Protein AF-A0A949LAB9-F1 (afdb_monomer_lite)

Structure (mmCIF, N/CA/C/O backbone):
data_AF-A0A949LAB9-F1
#
_entry.id   AF-A0A949LAB9-F1
#
loop_
_atom_site.group_PDB
_atom_site.id
_atom_site.type_symbol
_atom_site.label_atom_id
_atom_site.label_alt_id
_atom_site.label_comp_id
_atom_site.label_asym_id
_atom_site.label_entity_id
_atom_site.label_seq_id
_atom_site.pdbx_PDB_ins_code
_atom_site.Cartn_x
_atom_site.Cartn_y
_atom_site.Cartn_z
_atom_site.occupancy
_atom_site.B_iso_or_equiv
_atom_site.auth_seq_id
_atom_site.auth_comp_id
_atom_site.auth_asym_id
_atom_site.auth_atom_id
_atom_site.pdbx_PDB_model_num
ATOM 1 N N . MET A 1 1 ? 22.167 15.195 25.513 1.00 50.00 1 MET A N 1
ATOM 2 C CA . MET A 1 1 ? 22.835 15.302 24.199 1.00 50.00 1 MET A CA 1
ATOM 3 C C . MET A 1 1 ? 22.913 13.904 23.592 1.00 50.00 1 MET A C 1
ATOM 5 O O . MET A 1 1 ? 23.906 13.226 23.797 1.00 50.00 1 MET A O 1
ATOM 9 N N . GLY A 1 2 ? 21.832 13.421 22.972 1.00 53.44 2 GLY A N 1
ATOM 10 C CA . GLY A 1 2 ? 21.745 12.026 22.502 1.00 53.44 2 GLY A CA 1
ATOM 11 C C . GLY A 1 2 ? 21.005 11.831 21.176 1.00 53.44 2 GLY A C 1
ATOM 12 O O . GLY A 1 2 ? 20.898 10.701 20.728 1.00 53.44 2 GLY A O 1
ATOM 13 N N . MET A 1 3 ? 20.524 12.905 20.537 1.00 45.31 3 MET A N 1
ATOM 14 C CA . MET A 1 3 ? 19.771 12.803 19.278 1.00 45.31 3 MET A CA 1
ATOM 15 C C . MET A 1 3 ? 20.657 12.723 18.022 1.00 45.31 3 MET A C 1
ATOM 17 O O . MET A 1 3 ? 20.182 12.320 16.967 1.00 45.31 3 MET A O 1
ATOM 21 N N . ASP A 1 4 ? 21.952 13.042 18.120 1.00 53.00 4 ASP A N 1
ATOM 22 C CA . ASP A 1 4 ? 22.827 13.103 16.938 1.00 53.00 4 ASP A CA 1
ATOM 23 C C . ASP A 1 4 ? 23.339 11.727 16.475 1.00 53.00 4 ASP A C 1
ATOM 25 O O . ASP A 1 4 ? 23.768 11.577 15.333 1.00 53.00 4 ASP A O 1
ATOM 29 N N . GLN A 1 5 ? 23.290 10.699 17.332 1.00 49.22 5 GLN A N 1
ATOM 30 C CA . GLN A 1 5 ? 23.794 9.363 16.983 1.00 49.22 5 GLN A CA 1
ATOM 31 C C . GLN A 1 5 ? 22.762 8.506 16.235 1.00 49.22 5 GLN A C 1
ATOM 33 O O . GLN A 1 5 ? 23.147 7.777 15.321 1.00 49.22 5 GLN A O 1
ATOM 38 N N . GLU A 1 6 ? 21.467 8.632 16.543 1.00 49.59 6 GLU A N 1
ATOM 39 C CA . GLU A 1 6 ? 20.403 7.939 15.797 1.00 49.59 6 GLU A CA 1
ATOM 40 C C . GLU A 1 6 ? 20.209 8.543 14.400 1.00 49.59 6 GLU A C 1
ATOM 42 O O . GLU A 1 6 ? 20.136 7.807 13.415 1.00 49.59 6 GLU A O 1
ATOM 47 N N . ALA A 1 7 ? 20.252 9.876 14.285 1.00 49.34 7 ALA A N 1
ATOM 48 C CA . ALA A 1 7 ? 20.190 10.562 12.995 1.00 49.34 7 ALA A CA 1
ATOM 49 C C . ALA A 1 7 ? 21.390 10.209 12.095 1.00 49.34 7 ALA A C 1
ATOM 51 O O . ALA A 1 7 ? 21.218 9.960 10.902 1.00 49.34 7 ALA A O 1
ATOM 52 N N . ALA A 1 8 ? 22.599 10.105 12.662 1.00 51.31 8 ALA A N 1
ATOM 53 C CA . ALA A 1 8 ? 23.790 9.673 11.929 1.00 51.31 8 ALA A CA 1
ATOM 54 C C . ALA A 1 8 ? 23.735 8.192 11.502 1.00 51.31 8 ALA A C 1
ATOM 56 O O . ALA A 1 8 ? 24.295 7.835 10.464 1.00 51.31 8 ALA A O 1
ATOM 57 N N . GLY A 1 9 ? 23.059 7.334 12.274 1.00 49.50 9 GLY A N 1
ATOM 58 C CA . GLY A 1 9 ? 22.817 5.930 11.930 1.00 49.50 9 GLY A CA 1
ATOM 59 C C . GLY A 1 9 ? 21.853 5.765 10.752 1.00 49.50 9 GLY A C 1
ATOM 60 O O . GLY A 1 9 ? 22.162 5.030 9.813 1.00 49.50 9 GLY A O 1
ATOM 61 N N . MET A 1 10 ? 20.740 6.507 10.753 1.00 51.81 10 MET A N 1
ATOM 62 C CA . MET A 1 10 ? 19.771 6.505 9.647 1.00 51.81 10 MET A CA 1
ATOM 63 C C . MET A 1 10 ? 20.342 7.143 8.373 1.00 51.81 10 MET A C 1
ATOM 65 O O . MET A 1 10 ? 20.169 6.600 7.283 1.00 51.81 10 MET A O 1
ATOM 69 N N . LEU A 1 11 ? 21.098 8.242 8.496 1.00 51.81 11 LEU A N 1
ATOM 70 C CA . LEU A 1 11 ? 21.803 8.855 7.363 1.00 51.81 11 LEU A CA 1
ATOM 71 C C . LEU A 1 11 ? 22.829 7.900 6.744 1.00 51.81 11 LEU A C 1
ATOM 73 O O . LEU A 1 11 ? 22.898 7.803 5.522 1.00 51.81 11 LEU A O 1
ATOM 77 N N . ARG A 1 12 ? 23.578 7.146 7.562 1.00 51.06 12 ARG A N 1
ATOM 78 C CA . ARG A 1 12 ? 24.528 6.137 7.064 1.00 51.06 12 ARG A CA 1
ATOM 79 C C . ARG A 1 12 ? 23.846 4.978 6.345 1.00 51.06 12 ARG A C 1
ATOM 81 O O . ARG A 1 12 ? 24.380 4.520 5.340 1.00 51.06 12 ARG A O 1
ATOM 88 N N . GLN A 1 13 ? 22.685 4.519 6.817 1.00 54.66 13 GLN A N 1
ATOM 89 C CA . GLN A 1 13 ? 21.898 3.514 6.093 1.00 54.66 13 GLN A CA 1
ATOM 90 C C . GLN A 1 13 ? 21.386 4.054 4.753 1.00 54.66 13 GLN A C 1
ATOM 92 O O . GLN A 1 13 ? 21.491 3.357 3.747 1.00 54.66 13 GLN A O 1
ATOM 97 N N . GLY A 1 14 ? 20.918 5.306 4.712 1.00 52.16 14 GLY A N 1
ATOM 98 C CA . GLY A 1 14 ? 20.485 5.963 3.476 1.00 52.16 14 GLY A CA 1
ATOM 99 C C . GLY A 1 14 ? 21.612 6.123 2.450 1.00 52.16 14 GLY A C 1
ATOM 100 O O . GLY A 1 14 ? 21.422 5.808 1.276 1.00 52.16 14 GLY A O 1
ATOM 101 N N . THR A 1 15 ? 22.810 6.534 2.882 1.00 56.19 15 THR A N 1
ATOM 102 C CA . THR A 1 15 ? 23.978 6.649 1.992 1.00 56.19 15 THR A CA 1
ATOM 103 C C . THR A 1 15 ? 24.509 5.290 1.551 1.00 56.19 15 THR A C 1
ATOM 105 O O . THR A 1 15 ? 24.903 5.152 0.405 1.00 56.19 15 THR A O 1
ATOM 108 N N . GLN A 1 16 ? 24.472 4.263 2.407 1.00 55.94 16 GLN A N 1
ATOM 109 C CA . GLN A 1 16 ? 24.892 2.908 2.027 1.00 55.94 16 GLN A CA 1
ATOM 110 C C . GLN A 1 16 ? 23.914 2.244 1.052 1.00 55.94 16 GLN A C 1
ATOM 112 O O . GLN A 1 16 ? 24.346 1.507 0.173 1.00 55.94 16 GLN A O 1
ATOM 117 N N . LEU A 1 17 ? 22.608 2.504 1.166 1.00 56.88 17 LEU A N 1
ATOM 118 C CA . LEU A 1 17 ? 21.625 2.085 0.162 1.00 56.88 17 LEU A CA 1
ATOM 119 C C . LEU A 1 17 ? 21.860 2.799 -1.174 1.00 56.88 17 LEU A C 1
ATOM 121 O O . LEU A 1 17 ? 21.849 2.143 -2.212 1.00 56.88 17 LEU A O 1
ATOM 125 N N . ALA A 1 18 ? 22.135 4.105 -1.153 1.00 57.88 18 ALA A N 1
ATOM 126 C CA . ALA A 1 18 ? 22.444 4.872 -2.357 1.00 57.88 18 ALA A CA 1
ATOM 127 C C . ALA A 1 18 ? 23.758 4.423 -3.022 1.00 57.88 18 ALA A C 1
ATOM 129 O O . ALA A 1 18 ? 23.769 4.205 -4.231 1.00 57.88 18 ALA A O 1
ATOM 130 N N . ASP A 1 19 ? 24.825 4.208 -2.246 1.00 52.34 19 ASP A N 1
ATOM 131 C CA . ASP A 1 19 ? 26.117 3.718 -2.741 1.00 52.34 19 ASP A CA 1
ATOM 132 C C . ASP A 1 19 ? 26.006 2.285 -3.274 1.00 52.34 19 ASP A C 1
ATOM 134 O O . ASP A 1 19 ? 26.541 1.993 -4.336 1.00 52.34 19 ASP A O 1
ATOM 138 N N . ASN A 1 20 ? 25.242 1.402 -2.620 1.00 54.66 20 ASN A N 1
ATOM 139 C CA . ASN A 1 20 ? 25.011 0.043 -3.122 1.00 54.66 20 ASN A CA 1
ATOM 140 C C . ASN A 1 20 ? 24.171 0.027 -4.407 1.00 54.66 20 ASN A C 1
ATOM 142 O O . ASN A 1 20 ? 24.413 -0.800 -5.284 1.00 54.66 20 ASN A O 1
ATOM 146 N N . VAL A 1 21 ? 23.195 0.930 -4.547 1.00 56.84 21 VAL A N 1
ATOM 147 C CA . VAL A 1 21 ? 22.440 1.093 -5.799 1.00 56.84 21 VAL A CA 1
ATOM 148 C C . VAL A 1 21 ? 23.344 1.666 -6.886 1.00 56.84 21 VAL A C 1
ATOM 150 O O . VAL A 1 21 ? 23.291 1.188 -8.015 1.00 56.84 21 VAL A O 1
ATOM 153 N N . TYR A 1 22 ? 24.210 2.625 -6.554 1.00 52.25 22 TYR A N 1
ATOM 154 C CA . TYR A 1 22 ? 25.151 3.229 -7.493 1.00 52.25 22 TYR A CA 1
ATOM 155 C C . TYR A 1 22 ? 26.234 2.242 -7.944 1.00 52.25 22 TYR A C 1
ATOM 157 O O . TYR A 1 22 ? 26.493 2.154 -9.138 1.00 52.25 22 TYR A O 1
ATOM 165 N N . ASP A 1 23 ? 26.801 1.431 -7.049 1.00 49.88 23 ASP A N 1
ATOM 166 C CA . ASP A 1 23 ? 27.772 0.382 -7.391 1.00 49.88 23 ASP A CA 1
ATOM 167 C C . ASP A 1 23 ? 27.127 -0.781 -8.157 1.00 49.88 23 ASP A C 1
ATOM 169 O O . ASP A 1 23 ? 27.751 -1.351 -9.055 1.00 49.88 23 ASP A O 1
ATOM 173 N N . LEU A 1 24 ? 25.856 -1.103 -7.897 1.00 54.91 24 LEU A N 1
ATOM 174 C CA . LEU A 1 24 ? 25.107 -2.057 -8.719 1.00 54.91 24 LEU A CA 1
ATOM 175 C C . LEU A 1 24 ? 24.841 -1.498 -10.133 1.00 54.91 24 LEU A C 1
ATOM 177 O O . LEU A 1 24 ? 24.885 -2.249 -11.112 1.00 54.91 24 LEU A O 1
ATOM 181 N N . LEU A 1 25 ? 24.624 -0.181 -10.251 1.00 53.38 25 LEU A N 1
ATOM 182 C CA . LEU A 1 25 ? 24.417 0.524 -11.521 1.00 53.38 25 LEU A CA 1
ATOM 183 C C . LEU A 1 25 ? 25.724 0.746 -12.305 1.00 53.38 25 LEU A C 1
ATOM 185 O O . LEU A 1 25 ? 25.715 0.683 -13.535 1.00 53.38 25 LEU A O 1
ATOM 189 N N . ALA A 1 26 ? 26.832 1.004 -11.607 1.00 53.53 26 ALA A N 1
ATOM 190 C CA . ALA A 1 26 ? 28.133 1.359 -12.172 1.00 53.53 26 ALA A CA 1
ATOM 191 C C . ALA A 1 26 ? 29.052 0.141 -12.383 1.00 53.53 26 ALA A C 1
ATOM 193 O O . ALA A 1 26 ? 29.914 0.156 -13.264 1.00 53.53 26 ALA A O 1
ATOM 194 N N . GLY A 1 27 ? 28.866 -0.938 -11.617 1.00 43.75 27 GLY A N 1
ATOM 195 C CA . GLY A 1 27 ? 29.756 -2.101 -11.588 1.00 43.75 27 GLY A CA 1
ATOM 196 C C . GLY A 1 27 ? 29.516 -3.176 -12.654 1.00 43.75 27 GLY A C 1
ATOM 197 O O . GLY A 1 27 ? 30.328 -4.094 -12.765 1.00 43.75 27 GLY A O 1
ATOM 198 N N . THR A 1 28 ? 28.452 -3.101 -13.464 1.00 47.19 28 THR A N 1
ATOM 199 C CA . THR A 1 28 ? 28.093 -4.182 -14.412 1.00 47.19 28 THR A CA 1
ATOM 200 C C . THR A 1 28 ? 28.386 -3.913 -15.890 1.00 47.19 28 THR A C 1
ATOM 202 O O . THR A 1 28 ? 28.179 -4.805 -16.710 1.00 47.19 28 THR A O 1
ATOM 205 N N . THR A 1 29 ? 28.952 -2.767 -16.276 1.00 42.62 29 THR A N 1
ATOM 206 C CA . THR A 1 29 ? 29.226 -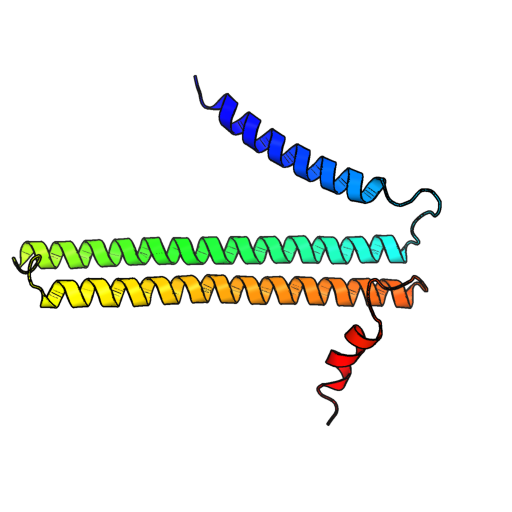2.482 -17.701 1.00 42.62 29 THR A CA 1
ATOM 207 C C . THR A 1 29 ? 30.643 -1.979 -17.959 1.00 42.62 29 THR A C 1
ATOM 209 O O . THR A 1 29 ? 30.861 -0.848 -18.387 1.00 42.62 29 THR A O 1
ATOM 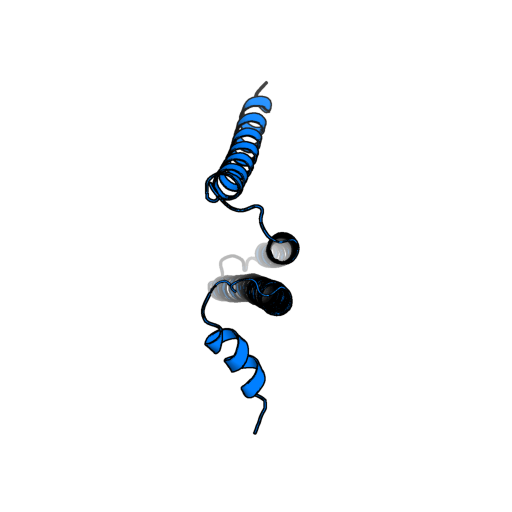212 N N . ARG A 1 30 ? 31.640 -2.863 -17.813 1.00 40.75 30 ARG A N 1
ATOM 213 C CA . ARG A 1 30 ? 32.851 -2.759 -18.646 1.00 40.75 30 ARG A CA 1
ATOM 214 C C . ARG A 1 30 ? 32.481 -3.178 -20.070 1.00 40.75 30 ARG A C 1
ATOM 216 O O . ARG A 1 30 ? 32.486 -4.366 -20.371 1.00 40.75 30 ARG A O 1
ATOM 223 N N . GLY A 1 31 ? 32.190 -2.214 -20.946 1.00 40.59 31 GLY A N 1
ATOM 224 C CA . GLY A 1 31 ? 32.406 -2.423 -22.385 1.00 40.59 31 GLY A CA 1
ATOM 225 C C . GLY A 1 31 ? 31.475 -1.745 -23.389 1.00 40.59 31 GLY A C 1
ATOM 226 O O . GLY A 1 31 ? 31.861 -1.662 -24.549 1.00 40.59 31 GLY A O 1
ATOM 227 N N . GLN A 1 32 ? 30.301 -1.233 -23.020 1.00 45.31 32 GLN A N 1
ATOM 228 C CA . GLN A 1 32 ? 29.411 -0.570 -23.984 1.00 45.31 32 GLN A CA 1
ATOM 229 C C . GLN A 1 32 ? 28.729 0.621 -23.322 1.00 45.31 32 GLN A C 1
ATOM 231 O O . GLN A 1 32 ? 28.085 0.456 -22.290 1.00 45.31 32 GLN A O 1
ATOM 236 N N . ASN A 1 33 ? 28.868 1.813 -23.912 1.00 50.41 33 ASN A N 1
ATOM 237 C CA . ASN A 1 33 ? 27.988 2.930 -23.578 1.00 50.41 33 ASN A CA 1
ATOM 238 C C . ASN A 1 33 ? 26.543 2.432 -23.741 1.00 50.41 33 ASN A C 1
ATOM 240 O O . ASN A 1 33 ? 26.223 1.935 -24.829 1.00 50.41 33 ASN A O 1
ATOM 244 N N . PRO A 1 34 ? 25.693 2.501 -22.700 1.00 59.41 34 PRO A N 1
ATOM 245 C CA . PRO A 1 34 ? 24.300 2.119 -22.846 1.00 59.41 34 PRO A CA 1
ATOM 246 C C . PRO A 1 34 ? 23.701 2.955 -23.977 1.00 59.41 34 PRO A C 1
ATOM 248 O O . PRO A 1 34 ? 23.928 4.161 -24.066 1.00 59.41 34 PRO A O 1
ATOM 251 N N . SER A 1 35 ? 22.992 2.300 -24.897 1.00 76.25 35 SER A N 1
ATOM 252 C CA . SER A 1 35 ? 22.259 3.030 -25.932 1.00 76.25 35 SER A CA 1
ATOM 253 C C . SER A 1 35 ? 21.288 4.013 -25.264 1.00 76.25 35 SER A C 1
ATOM 255 O O . SER A 1 35 ? 20.795 3.738 -24.171 1.00 76.25 35 SER A O 1
ATOM 257 N N . VAL A 1 36 ? 20.960 5.127 -25.923 1.00 83.12 36 VAL A N 1
ATOM 258 C CA . VAL A 1 36 ? 19.980 6.109 -25.407 1.00 83.12 36 VAL A CA 1
ATOM 259 C C . VAL A 1 36 ? 18.664 5.431 -24.988 1.00 83.12 36 VAL A C 1
ATOM 261 O O . VAL A 1 36 ? 18.032 5.829 -24.011 1.00 83.12 36 VAL A O 1
ATOM 264 N N . ALA A 1 37 ? 18.277 4.356 -25.682 1.00 80.94 37 ALA A N 1
ATOM 265 C CA . ALA A 1 37 ? 17.100 3.559 -25.355 1.00 80.94 37 ALA A CA 1
ATOM 266 C C . ALA A 1 37 ? 17.228 2.784 -24.031 1.00 80.94 37 ALA A C 1
ATOM 268 O O . ALA A 1 37 ? 16.247 2.667 -23.304 1.00 80.94 37 ALA A O 1
ATOM 269 N N . GLU A 1 38 ? 18.421 2.289 -23.695 1.00 83.69 38 GLU A N 1
ATOM 270 C CA . GLU A 1 38 ? 18.685 1.597 -22.427 1.00 83.69 38 GLU A CA 1
ATOM 271 C C . GLU A 1 38 ? 18.644 2.571 -21.245 1.00 83.69 38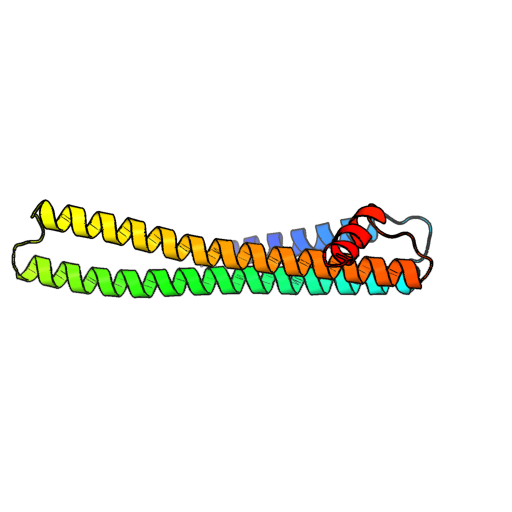 GLU A C 1
ATOM 273 O O . GLU A 1 38 ? 18.036 2.276 -20.219 1.00 83.69 38 GLU A O 1
ATOM 278 N N . GLU A 1 39 ? 19.230 3.759 -21.398 1.00 85.06 39 GLU A N 1
ATOM 279 C CA . GLU A 1 39 ? 19.189 4.798 -20.364 1.00 85.06 39 GLU A CA 1
ATOM 280 C C . GLU A 1 39 ? 17.758 5.313 -20.137 1.00 85.06 39 GLU A C 1
ATOM 282 O O . GLU A 1 39 ? 17.295 5.397 -18.999 1.00 85.06 39 GLU A O 1
ATOM 287 N N . THR A 1 40 ? 17.009 5.543 -21.219 1.00 85.56 40 THR A N 1
ATOM 288 C CA . THR A 1 40 ? 15.594 5.944 -21.144 1.00 85.56 40 THR A CA 1
ATOM 289 C C . THR A 1 40 ? 14.731 4.856 -20.496 1.00 85.56 40 THR A C 1
ATOM 291 O O . THR A 1 40 ? 13.870 5.158 -19.672 1.00 85.56 40 THR A O 1
ATOM 294 N N . ALA A 1 41 ? 14.968 3.582 -20.820 1.00 85.00 41 ALA A N 1
ATOM 295 C CA . ALA A 1 41 ? 14.252 2.465 -20.208 1.00 85.00 41 ALA A CA 1
ATOM 296 C C . ALA A 1 41 ? 14.540 2.339 -18.704 1.00 85.00 41 ALA A C 1
ATOM 298 O O . ALA A 1 41 ? 13.618 2.117 -17.921 1.00 85.00 41 ALA A O 1
ATOM 299 N N . ARG A 1 42 ? 15.798 2.532 -18.286 1.00 86.00 42 ARG A N 1
ATOM 300 C CA . ARG A 1 42 ? 16.182 2.537 -16.864 1.00 86.00 42 ARG A CA 1
ATOM 301 C C . ARG A 1 42 ? 15.526 3.679 -16.095 1.00 86.00 42 ARG A C 1
ATOM 303 O O . ARG A 1 42 ? 15.067 3.460 -14.980 1.00 86.00 42 ARG A O 1
ATOM 310 N N . MET A 1 43 ? 15.443 4.869 -16.689 1.00 89.12 43 MET A N 1
ATOM 311 C CA . MET A 1 43 ? 14.732 6.009 -16.099 1.00 89.12 43 MET A CA 1
ATOM 312 C C . MET A 1 43 ? 13.247 5.690 -15.868 1.00 89.12 43 MET A C 1
ATOM 314 O O . MET A 1 43 ? 12.740 5.928 -14.777 1.00 89.12 43 MET A O 1
ATOM 318 N N . GLN A 1 44 ? 12.570 5.077 -16.844 1.00 87.25 44 GLN A N 1
ATOM 319 C CA . GLN A 1 44 ? 11.161 4.672 -16.710 1.00 87.25 44 GLN A CA 1
ATOM 320 C C . GLN A 1 44 ? 10.950 3.624 -15.607 1.00 87.25 44 GLN A C 1
ATOM 322 O O . GLN A 1 44 ? 9.992 3.702 -14.839 1.00 87.25 44 GLN A O 1
ATOM 327 N N . GLU A 1 45 ? 11.848 2.643 -15.502 1.00 86.38 45 GLU A N 1
ATOM 328 C CA . GLU A 1 45 ? 11.812 1.641 -14.430 1.00 86.38 45 GLU A CA 1
ATOM 329 C C . GLU A 1 45 ? 12.077 2.264 -13.054 1.00 86.38 45 GLU A C 1
ATOM 331 O O . GLU A 1 45 ? 11.435 1.883 -12.075 1.00 86.38 45 GLU A O 1
ATOM 336 N N . PHE A 1 46 ? 12.980 3.245 -12.978 1.00 88.62 46 PHE A N 1
ATOM 337 C CA . PHE A 1 46 ? 13.259 3.991 -11.754 1.00 88.62 46 PHE A CA 1
ATOM 338 C C . PHE A 1 46 ? 12.059 4.836 -11.309 1.00 88.62 46 PHE A C 1
ATOM 340 O O . PHE A 1 46 ? 11.683 4.794 -10.138 1.00 88.62 46 PHE A O 1
ATOM 347 N N . GLU A 1 47 ? 11.420 5.560 -12.230 1.00 89.00 47 GLU A N 1
ATOM 348 C CA . GLU A 1 47 ? 10.209 6.341 -11.948 1.00 89.00 47 GLU A CA 1
ATOM 349 C C . GLU A 1 47 ? 9.064 5.453 -11.454 1.00 89.00 47 GLU A C 1
ATOM 351 O O . GLU A 1 47 ? 8.423 5.779 -10.455 1.00 89.00 47 GLU A O 1
ATOM 356 N N . ALA A 1 48 ? 8.855 4.295 -12.086 1.00 87.06 48 ALA A N 1
ATOM 357 C CA . ALA A 1 48 ? 7.879 3.314 -11.625 1.00 87.06 48 ALA A CA 1
ATOM 358 C C . ALA A 1 48 ? 8.229 2.752 -10.237 1.00 87.06 48 ALA A C 1
ATOM 360 O O . ALA A 1 48 ? 7.341 2.550 -9.412 1.00 87.06 48 ALA A O 1
ATOM 361 N N . GLY A 1 49 ? 9.519 2.545 -9.953 1.00 87.75 49 GLY A N 1
ATOM 362 C CA . GLY A 1 49 ? 10.011 2.172 -8.627 1.00 87.75 49 GLY A CA 1
ATOM 363 C C . GLY A 1 49 ? 9.692 3.217 -7.562 1.00 87.75 49 GLY A C 1
ATOM 364 O O . GLY A 1 49 ? 9.194 2.871 -6.491 1.00 87.75 49 GLY A O 1
ATOM 365 N N . LYS A 1 50 ? 9.906 4.498 -7.874 1.00 92.06 50 LYS A N 1
ATOM 366 C CA . LYS A 1 50 ? 9.541 5.608 -6.991 1.00 92.06 50 LYS A CA 1
ATOM 367 C C . LYS A 1 50 ? 8.031 5.664 -6.764 1.00 92.06 50 LYS A C 1
ATOM 369 O O . LYS A 1 50 ? 7.596 5.727 -5.622 1.00 92.06 50 LYS A O 1
ATOM 374 N N . GLN A 1 51 ? 7.237 5.578 -7.830 1.00 92.06 51 GLN A N 1
ATOM 375 C CA . GLN A 1 51 ? 5.779 5.578 -7.726 1.00 92.06 51 GLN A CA 1
ATOM 376 C C . GLN A 1 51 ? 5.272 4.411 -6.867 1.00 92.06 51 GLN A C 1
ATOM 378 O O . GLN A 1 51 ? 4.373 4.596 -6.055 1.00 92.06 51 GLN A O 1
ATOM 383 N N . ALA A 1 52 ? 5.850 3.219 -7.018 1.00 87.75 52 ALA A N 1
ATOM 384 C CA . ALA A 1 52 ? 5.510 2.064 -6.195 1.00 87.75 52 ALA A CA 1
ATOM 385 C C . ALA A 1 52 ? 5.848 2.288 -4.713 1.00 87.75 52 ALA A C 1
ATOM 387 O O . ALA A 1 52 ? 5.032 1.965 -3.853 1.00 87.75 52 ALA A O 1
ATOM 388 N N . ALA A 1 53 ? 7.005 2.882 -4.409 1.00 89.06 53 ALA A N 1
ATOM 389 C CA . ALA A 1 53 ? 7.376 3.238 -3.040 1.00 89.06 53 ALA A CA 1
ATOM 390 C C . ALA A 1 53 ? 6.420 4.281 -2.437 1.00 89.06 53 ALA A C 1
ATOM 392 O O . ALA A 1 53 ? 5.964 4.107 -1.309 1.00 89.06 53 ALA A O 1
ATOM 393 N N . ASP A 1 54 ? 6.054 5.312 -3.204 1.00 93.19 54 ASP A N 1
ATOM 394 C CA . ASP A 1 54 ? 5.084 6.325 -2.780 1.00 93.19 54 ASP A CA 1
ATOM 395 C C . ASP A 1 54 ? 3.701 5.691 -2.522 1.00 93.19 54 ASP A C 1
ATOM 397 O O . ASP A 1 54 ? 3.015 6.050 -1.567 1.00 93.19 54 ASP A O 1
ATOM 401 N N . LEU A 1 55 ? 3.274 4.724 -3.343 1.00 90.50 55 LEU A N 1
ATOM 402 C CA . LEU A 1 55 ? 2.015 3.994 -3.146 1.00 90.50 55 LEU A CA 1
ATOM 403 C C . LEU A 1 55 ? 2.016 3.152 -1.865 1.00 90.50 55 LEU A C 1
ATOM 405 O O . LEU A 1 55 ? 1.002 3.128 -1.169 1.00 90.50 55 LEU A O 1
ATOM 409 N N . LEU A 1 56 ? 3.134 2.492 -1.549 1.00 91.31 56 LEU A N 1
ATOM 410 C CA . LEU A 1 56 ? 3.290 1.739 -0.302 1.00 91.31 56 LEU A CA 1
ATOM 411 C C . LEU A 1 56 ? 3.242 2.671 0.910 1.00 91.31 56 LEU A C 1
ATOM 413 O O . LEU A 1 56 ? 2.435 2.447 1.806 1.00 91.31 56 LEU A O 1
ATOM 417 N N . ALA A 1 57 ? 4.014 3.761 0.885 1.00 93.62 57 ALA A N 1
ATOM 418 C CA . ALA A 1 57 ? 4.035 4.739 1.971 1.00 93.62 57 ALA A CA 1
ATOM 419 C C . ALA A 1 57 ? 2.639 5.328 2.238 1.00 93.62 57 ALA A C 1
ATOM 421 O O . ALA A 1 57 ? 2.185 5.366 3.375 1.00 93.62 57 ALA A O 1
ATOM 422 N N . ASN A 1 58 ? 1.910 5.707 1.182 1.00 93.50 58 ASN A N 1
ATOM 423 C CA . ASN A 1 58 ? 0.545 6.217 1.324 1.00 93.50 58 ASN A CA 1
ATOM 424 C C . ASN A 1 58 ? -0.428 5.169 1.893 1.00 93.50 58 ASN A C 1
ATOM 426 O O . ASN A 1 58 ? -1.349 5.523 2.632 1.00 93.50 58 ASN A O 1
ATOM 430 N N . ALA A 1 59 ? -0.276 3.893 1.525 1.00 90.62 59 ALA A N 1
ATOM 431 C CA . ALA A 1 59 ? -1.113 2.821 2.056 1.00 90.62 59 ALA A CA 1
ATOM 432 C C . ALA A 1 59 ? -0.845 2.588 3.549 1.00 90.62 59 ALA A C 1
ATOM 434 O O . ALA A 1 59 ? -1.801 2.442 4.313 1.00 90.62 59 ALA A O 1
ATOM 435 N N . ASP A 1 60 ? 0.422 2.630 3.962 1.00 93.56 60 ASP A N 1
ATOM 436 C CA . ASP A 1 60 ? 0.825 2.537 5.366 1.00 93.56 60 ASP A CA 1
ATOM 437 C C . ASP A 1 60 ? 0.297 3.726 6.180 1.00 93.56 60 ASP A C 1
ATOM 439 O O . ASP A 1 60 ? -0.386 3.516 7.183 1.00 93.56 60 ASP A O 1
ATOM 443 N N . ASP A 1 61 ? 0.481 4.957 5.694 1.00 95.69 61 ASP A N 1
ATOM 444 C CA . ASP A 1 61 ? -0.040 6.173 6.336 1.00 95.69 61 ASP A CA 1
ATOM 445 C C . ASP A 1 61 ? -1.571 6.126 6.491 1.00 95.69 61 ASP A C 1
ATOM 447 O O . ASP A 1 61 ? -2.132 6.524 7.519 1.00 95.69 61 ASP A O 1
ATOM 451 N N . THR A 1 62 ? -2.271 5.611 5.475 1.00 94.50 62 THR A N 1
ATOM 452 C CA . THR A 1 62 ? -3.732 5.454 5.508 1.00 94.50 62 THR A CA 1
ATOM 453 C C . THR A 1 62 ? -4.153 4.403 6.536 1.00 94.50 62 THR A C 1
ATOM 455 O O . THR A 1 62 ? -5.107 4.626 7.285 1.00 94.50 62 THR A O 1
ATOM 458 N N . ALA A 1 63 ? -3.449 3.270 6.604 1.00 92.50 63 ALA A N 1
ATOM 459 C CA . ALA A 1 63 ? -3.728 2.216 7.574 1.00 92.50 63 ALA A CA 1
ATOM 460 C C . ALA A 1 63 ? -3.455 2.682 9.016 1.00 92.50 63 ALA A C 1
ATOM 462 O O . ALA A 1 63 ? -4.247 2.401 9.915 1.00 92.50 63 ALA A O 1
ATOM 463 N N . ASP A 1 64 ? -2.387 3.447 9.239 1.00 93.94 64 ASP A N 1
ATOM 464 C CA . ASP A 1 64 ? -2.051 3.999 10.553 1.00 93.94 64 ASP A CA 1
ATOM 465 C C . ASP A 1 64 ? -3.041 5.085 10.994 1.00 93.94 64 ASP A C 1
ATOM 467 O O . ASP A 1 64 ? -3.452 5.121 12.158 1.00 93.94 64 ASP A O 1
ATOM 471 N N . THR A 1 65 ? -3.501 5.921 10.060 1.00 95.69 65 THR A N 1
ATOM 472 C CA . THR A 1 65 ? -4.578 6.888 10.322 1.00 95.69 65 THR A CA 1
ATOM 473 C C . THR A 1 65 ? -5.864 6.169 10.734 1.00 95.69 65 THR A C 1
ATOM 475 O O . THR A 1 65 ? -6.470 6.518 11.750 1.00 95.69 65 THR A O 1
ATOM 478 N N . LEU A 1 66 ? -6.246 5.112 10.009 1.00 95.38 66 LEU A N 1
ATOM 479 C CA . LEU A 1 66 ? -7.420 4.299 10.334 1.00 95.38 66 LEU A CA 1
ATOM 480 C C . LEU A 1 66 ? -7.301 3.652 11.722 1.00 95.38 66 LEU A C 1
ATOM 482 O O . LEU A 1 66 ? -8.266 3.660 12.495 1.00 95.38 66 LEU A O 1
ATOM 486 N N . ARG A 1 67 ? -6.116 3.136 12.070 1.00 93.25 67 ARG A N 1
ATOM 487 C CA . ARG A 1 67 ? -5.842 2.587 13.403 1.00 93.25 67 ARG A CA 1
ATOM 488 C C . ARG A 1 67 ? -6.084 3.626 14.494 1.00 93.25 67 ARG A C 1
ATOM 490 O O . ARG A 1 67 ? -6.793 3.342 15.461 1.00 93.25 67 ARG A O 1
ATOM 497 N N . ALA A 1 68 ? -5.536 4.830 14.338 1.00 94.31 68 ALA A N 1
ATOM 498 C CA . ALA A 1 68 ? -5.675 5.904 15.320 1.00 94.31 68 ALA A CA 1
ATOM 499 C C . ALA A 1 68 ? -7.144 6.322 15.519 1.00 94.31 68 ALA A C 1
ATOM 501 O O . ALA A 1 68 ? -7.607 6.476 16.654 1.00 94.31 68 ALA A O 1
ATOM 502 N N . GLU A 1 69 ? -7.912 6.442 14.432 1.00 94.44 69 GLU A N 1
ATOM 503 C CA . GLU A 1 69 ? -9.350 6.738 14.490 1.00 94.44 69 GLU A CA 1
ATOM 504 C C . GLU A 1 69 ? -10.126 5.654 15.252 1.00 94.44 69 GLU A C 1
ATOM 506 O O . GLU A 1 69 ? -10.973 5.946 16.107 1.00 94.44 69 GLU A O 1
ATOM 511 N N . ARG A 1 70 ? -9.805 4.383 14.998 1.00 92.31 70 ARG A N 1
ATOM 512 C CA . ARG A 1 70 ? -10.427 3.240 15.674 1.00 92.31 70 ARG A CA 1
ATOM 513 C C . ARG A 1 70 ? -10.039 3.140 17.133 1.00 92.31 70 ARG A C 1
ATOM 515 O O . ARG A 1 70 ? -10.890 2.846 17.970 1.00 92.31 70 ARG A O 1
ATOM 522 N N . GLU A 1 71 ? -8.790 3.414 17.482 1.00 91.25 71 GLU A N 1
ATOM 523 C CA . GLU A 1 71 ? -8.348 3.510 18.873 1.00 91.25 71 GLU A CA 1
ATOM 524 C C . GLU A 1 71 ? -9.122 4.581 19.638 1.00 91.25 71 GLU A C 1
ATOM 526 O O . GLU A 1 71 ? -9.644 4.293 20.719 1.00 91.25 71 GLU A O 1
ATOM 531 N N . ALA A 1 72 ? -9.306 5.766 19.054 1.00 93.50 72 ALA A N 1
ATOM 532 C CA . ALA A 1 72 ? -10.122 6.820 19.651 1.00 93.50 72 ALA A CA 1
ATOM 533 C C . ALA A 1 72 ? -11.590 6.379 19.830 1.00 93.50 72 ALA A C 1
ATOM 535 O O . ALA A 1 72 ? -12.187 6.554 20.902 1.00 93.50 72 ALA A O 1
ATOM 536 N N . ALA A 1 73 ? -12.177 5.729 18.821 1.00 90.75 73 ALA A N 1
ATOM 537 C CA . ALA A 1 73 ? -13.532 5.183 18.903 1.00 90.75 73 ALA A CA 1
ATOM 538 C C . ALA A 1 73 ? -13.662 4.057 19.952 1.00 90.75 73 ALA A C 1
ATOM 540 O O . ALA A 1 73 ? -14.682 3.946 20.636 1.00 90.75 73 ALA A O 1
ATOM 541 N N . ARG A 1 74 ? -12.633 3.222 20.126 1.00 88.06 74 ARG A N 1
ATOM 542 C CA . ARG A 1 74 ? -12.593 2.176 21.161 1.00 88.06 74 ARG A CA 1
ATOM 543 C C . ARG A 1 74 ? -12.463 2.777 22.554 1.00 88.06 74 ARG A C 1
ATOM 545 O O . ARG A 1 74 ? -13.174 2.345 23.460 1.00 88.06 74 ARG A O 1
ATOM 552 N N . ALA A 1 75 ? -11.616 3.788 22.726 1.00 89.38 75 ALA A N 1
ATOM 553 C CA . ALA A 1 75 ? -11.430 4.472 24.001 1.00 89.38 75 ALA A CA 1
ATOM 554 C C . ALA A 1 75 ? -12.745 5.080 24.512 1.00 89.38 75 ALA A C 1
ATOM 556 O O . ALA A 1 75 ? -13.120 4.866 25.666 1.00 89.38 75 ALA A O 1
ATOM 557 N N . THR A 1 76 ? -13.502 5.750 23.638 1.00 91.25 76 THR A N 1
ATOM 558 C CA . THR A 1 76 ? -14.811 6.327 23.995 1.00 91.25 76 THR A CA 1
ATOM 559 C C . THR A 1 76 ? -15.841 5.259 24.379 1.00 91.25 76 THR A C 1
ATOM 561 O O . THR A 1 76 ? -16.516 5.397 25.402 1.00 91.25 76 THR A O 1
ATOM 564 N N . LYS A 1 77 ? -15.927 4.150 23.629 1.00 88.62 77 LYS A N 1
ATOM 565 C CA . LYS A 1 77 ? -16.808 3.011 23.961 1.00 88.62 77 LYS A CA 1
ATOM 566 C C . LYS A 1 77 ? -16.433 2.354 25.291 1.00 88.62 77 LYS A C 1
ATOM 568 O O . LYS A 1 77 ? -17.313 2.074 26.104 1.00 88.62 77 LYS A O 1
ATOM 573 N N . ASN A 1 78 ? -15.142 2.139 25.533 1.00 86.50 78 ASN A N 1
ATOM 574 C CA . ASN A 1 78 ? -14.649 1.547 26.774 1.00 86.50 78 ASN A CA 1
ATOM 575 C C . ASN A 1 78 ? -14.937 2.441 27.986 1.00 86.50 78 ASN A C 1
ATOM 577 O O . ASN A 1 78 ? -15.409 1.933 29.001 1.00 86.50 78 ASN A O 1
ATOM 581 N N . ALA A 1 79 ? -14.745 3.759 27.867 1.00 88.50 79 ALA A N 1
ATOM 582 C CA . ALA A 1 79 ? -15.092 4.713 28.920 1.00 88.50 79 ALA A CA 1
ATOM 583 C C . ALA A 1 79 ? -16.596 4.684 29.251 1.00 88.50 79 ALA A C 1
ATOM 585 O O . ALA A 1 79 ? -16.972 4.668 30.423 1.00 88.50 79 ALA A O 1
ATOM 586 N N . ALA A 1 80 ? -17.462 4.597 28.233 1.00 88.81 80 ALA A N 1
ATOM 587 C CA . ALA A 1 80 ? -18.905 4.460 28.432 1.00 88.81 80 ALA A CA 1
ATOM 588 C C . ALA A 1 80 ? -19.273 3.152 29.159 1.00 88.81 80 ALA A C 1
ATOM 590 O O . ALA A 1 80 ? -20.131 3.150 30.043 1.00 88.81 80 ALA A O 1
ATOM 591 N N . TRP A 1 81 ? -18.610 2.038 28.834 1.00 87.50 81 TRP A N 1
ATOM 592 C CA . TRP A 1 81 ? -18.827 0.773 29.541 1.00 87.50 81 TRP A CA 1
ATOM 593 C C . TRP A 1 81 ? -18.334 0.813 30.987 1.00 87.50 81 TRP A C 1
ATOM 595 O O . TRP A 1 81 ? -19.058 0.336 31.864 1.00 87.50 81 TRP A O 1
ATOM 605 N N . GLY A 1 82 ? -17.178 1.431 31.243 1.00 88.12 82 GLY A N 1
ATOM 606 C CA . GLY A 1 82 ? -16.661 1.681 32.591 1.00 88.12 82 GLY A CA 1
ATOM 607 C C . GLY A 1 82 ? -17.639 2.494 33.438 1.00 88.12 82 GLY A C 1
ATOM 608 O O . GLY A 1 82 ? -18.000 2.075 34.535 1.00 88.12 82 GLY A O 1
ATOM 609 N N . ALA A 1 83 ? -18.181 3.585 32.887 1.00 89.44 83 ALA A N 1
ATOM 610 C CA . ALA A 1 83 ? -19.194 4.401 33.561 1.00 89.44 83 ALA A CA 1
ATOM 611 C C . ALA A 1 83 ? -20.485 3.622 33.886 1.00 89.44 83 ALA A C 1
ATOM 613 O O . ALA A 1 83 ? -21.145 3.906 34.882 1.00 89.44 83 ALA A O 1
ATOM 614 N N . SER A 1 84 ? -20.840 2.624 33.070 1.00 87.50 84 SER A N 1
ATOM 615 C CA . SER A 1 84 ? -22.014 1.763 33.288 1.00 87.50 84 SER A CA 1
ATOM 616 C C . SER A 1 84 ? -21.762 0.537 34.181 1.00 87.50 84 SER A C 1
ATOM 618 O O . SER A 1 84 ? -22.689 -0.234 34.418 1.00 87.50 84 SER A O 1
ATOM 620 N N . GLY A 1 85 ? -20.526 0.312 34.645 1.00 84.44 85 GLY A N 1
ATOM 621 C CA . GLY A 1 85 ? -20.150 -0.879 35.420 1.00 84.44 85 GLY A CA 1
ATOM 622 C C . GLY A 1 85 ? -20.147 -2.191 34.620 1.00 84.44 85 GLY A C 1
ATOM 623 O O . GLY A 1 85 ? -20.090 -3.270 35.201 1.00 84.44 85 GLY A O 1
ATOM 624 N N . LEU A 1 86 ? -20.208 -2.120 33.286 1.00 83.50 86 LEU A N 1
ATOM 625 C CA . LEU A 1 86 ? -20.275 -3.281 32.385 1.00 83.50 86 LEU A CA 1
ATOM 626 C C . LEU A 1 86 ? -18.913 -3.676 31.802 1.00 83.50 86 LEU A C 1
ATOM 628 O O . LEU A 1 86 ? -18.844 -4.560 30.949 1.00 83.50 86 LEU A O 1
ATOM 632 N N . GLU A 1 87 ? -17.835 -3.027 32.238 1.00 77.88 87 GLU A N 1
ATOM 633 C CA . GLU A 1 87 ? -16.482 -3.217 31.706 1.00 77.88 87 GLU A CA 1
ATOM 634 C C . GLU A 1 87 ? -15.992 -4.671 31.785 1.00 77.88 87 GLU A C 1
ATOM 636 O O . GLU A 1 87 ? -15.305 -5.132 30.877 1.00 77.88 87 GLU A O 1
ATOM 641 N N . MET A 1 88 ? -16.381 -5.381 32.848 1.00 79.00 88 MET A N 1
ATOM 642 C CA . MET A 1 88 ? -15.968 -6.757 33.155 1.00 79.00 88 MET A CA 1
ATOM 643 C C . MET A 1 88 ? -16.983 -7.810 32.677 1.00 79.00 88 MET A C 1
ATOM 645 O O . MET A 1 88 ? -16.872 -8.987 33.018 1.00 79.00 88 MET A O 1
ATOM 649 N N . SER A 1 89 ? -18.008 -7.413 31.916 1.00 85.50 89 SER A N 1
ATOM 650 C CA . SER A 1 89 ? -18.982 -8.366 31.379 1.00 85.50 89 SER A CA 1
ATOM 651 C C . SER A 1 89 ? -18.370 -9.179 30.237 1.00 85.50 89 SER A C 1
ATOM 653 O O . SER A 1 89 ? -17.942 -8.611 29.232 1.00 85.50 89 SER A O 1
ATOM 655 N N . GLY A 1 90 ? -18.416 -10.513 30.328 1.00 83.44 90 GLY A N 1
ATOM 656 C CA . GLY A 1 90 ? -17.910 -11.403 29.273 1.00 83.44 90 GLY A CA 1
ATOM 657 C C . GLY A 1 90 ? -18.555 -11.164 27.900 1.00 83.44 90 GLY A C 1
ATOM 658 O O . GLY A 1 90 ? -17.900 -11.308 26.873 1.00 83.44 90 GLY A O 1
ATOM 659 N N . SER A 1 91 ? -19.808 -10.692 27.854 1.00 82.81 91 SER A N 1
ATOM 660 C CA . SER A 1 91 ? -20.459 -10.321 26.591 1.00 82.81 91 SER A CA 1
ATOM 661 C C . SER A 1 91 ? -19.869 -9.054 25.961 1.00 82.81 91 SER A C 1
ATOM 663 O O . SER A 1 91 ? -19.938 -8.884 24.749 1.00 82.81 91 SER A O 1
ATOM 665 N N . LYS A 1 92 ? -19.323 -8.133 26.766 1.00 86.06 92 LYS A N 1
ATOM 666 C CA . LYS A 1 92 ? -18.619 -6.940 26.270 1.00 86.06 92 LYS A CA 1
ATOM 667 C C . LYS A 1 92 ? -17.210 -7.282 25.811 1.00 86.06 92 LYS A C 1
ATOM 669 O O . LYS A 1 92 ? -16.758 -6.702 24.831 1.00 86.06 92 LYS A O 1
ATOM 674 N N . GLU A 1 93 ? -16.572 -8.254 26.451 1.00 85.19 93 GLU A N 1
ATOM 675 C CA . GLU A 1 93 ? -15.258 -8.738 26.032 1.00 85.19 93 GLU A CA 1
ATOM 676 C C . GLU A 1 93 ? -15.303 -9.365 24.632 1.00 85.19 93 GLU A C 1
ATOM 678 O O . GLU A 1 93 ? -14.524 -8.978 23.767 1.00 85.19 93 GLU A O 1
ATOM 683 N N . LEU A 1 94 ? -16.311 -10.194 24.339 1.00 87.31 94 LEU A N 1
ATOM 684 C CA . LEU A 1 94 ? -16.509 -10.743 22.988 1.00 87.31 94 LEU A CA 1
ATOM 685 C C . LEU A 1 94 ? -16.737 -9.652 21.929 1.00 87.31 94 LEU A C 1
ATOM 687 O O . LEU A 1 94 ? -16.260 -9.767 20.801 1.00 87.31 94 LEU A O 1
ATOM 691 N N . LEU A 1 95 ? -17.442 -8.571 22.283 1.00 87.62 95 LEU A N 1
ATOM 692 C CA . LEU A 1 95 ? -17.647 -7.422 21.391 1.00 87.62 95 LEU A CA 1
ATOM 693 C C . LEU A 1 95 ? -16.358 -6.620 21.161 1.00 87.62 95 LEU A C 1
ATOM 695 O O . LEU A 1 95 ? -16.175 -6.059 20.083 1.00 87.62 95 LEU A O 1
ATOM 699 N N . ARG A 1 96 ? -15.462 -6.548 22.153 1.00 87.06 96 ARG A N 1
ATOM 700 C CA . ARG A 1 96 ? -14.135 -5.930 21.997 1.00 87.06 96 ARG A CA 1
ATOM 701 C C . ARG A 1 96 ? -13.262 -6.747 21.062 1.00 87.06 96 ARG A C 1
ATOM 703 O O . ARG A 1 96 ? -12.607 -6.174 20.200 1.00 87.06 96 ARG A O 1
ATOM 710 N N . GLU A 1 97 ? -13.255 -8.061 21.245 1.00 89.25 97 GLU A N 1
ATOM 711 C CA . GLU A 1 97 ? -12.448 -8.978 20.448 1.00 89.25 97 GLU A CA 1
ATOM 712 C C . GLU A 1 97 ? -12.903 -8.998 18.987 1.00 89.25 97 GLU A C 1
ATOM 714 O O . GLU A 1 97 ? -12.090 -8.793 18.092 1.00 89.25 97 GLU A O 1
ATOM 719 N N . THR A 1 98 ? -14.208 -9.124 18.736 1.00 90.31 98 THR A N 1
ATOM 720 C CA . THR A 1 98 ? -14.745 -9.060 17.365 1.00 90.31 98 THR A CA 1
ATOM 721 C C . THR A 1 98 ? -14.466 -7.720 16.687 1.00 90.31 98 THR A C 1
ATOM 723 O O . THR A 1 98 ? -14.125 -7.706 15.506 1.00 90.31 98 THR A O 1
ATOM 726 N N . ALA A 1 99 ? -14.554 -6.603 17.419 1.00 88.81 99 ALA A N 1
ATOM 727 C CA . ALA A 1 99 ? -14.181 -5.297 16.882 1.00 88.81 99 ALA A CA 1
ATOM 728 C C . ALA A 1 99 ? -12.689 -5.224 16.521 1.00 88.81 99 ALA A C 1
ATOM 730 O O . ALA A 1 99 ? -12.370 -4.763 15.436 1.00 88.81 99 ALA A O 1
ATOM 731 N N . ARG A 1 100 ? -11.788 -5.733 17.376 1.00 90.25 100 ARG A N 1
ATOM 732 C CA . ARG A 1 100 ? -10.343 -5.793 17.081 1.00 90.25 100 ARG A CA 1
ATOM 733 C C . ARG A 1 100 ? -10.049 -6.593 15.819 1.00 90.25 100 ARG A C 1
ATOM 735 O O . ARG A 1 100 ? -9.345 -6.097 14.960 1.00 90.25 100 ARG A O 1
ATOM 742 N N . ILE A 1 101 ? -10.642 -7.779 15.688 1.00 92.25 101 ILE A N 1
ATOM 743 C CA . ILE A 1 101 ? -10.434 -8.631 14.511 1.00 92.25 101 ILE A CA 1
ATOM 744 C C . ILE A 1 101 ? -10.904 -7.921 13.237 1.00 92.25 101 ILE A C 1
ATOM 746 O O . ILE A 1 101 ? -10.199 -7.930 12.236 1.00 92.25 101 ILE A O 1
ATOM 750 N N . SER A 1 102 ? -12.085 -7.297 13.264 1.00 92.81 102 SER A N 1
ATOM 751 C CA . SER A 1 102 ? -12.579 -6.534 12.111 1.00 92.81 102 SER A CA 1
ATOM 752 C C . SER A 1 102 ? -11.680 -5.343 11.791 1.00 92.81 102 SER A C 1
ATOM 754 O O . SER A 1 102 ? -11.458 -5.048 10.622 1.00 92.81 102 SER A O 1
ATOM 756 N N . ASP A 1 103 ? -11.180 -4.661 12.823 1.00 92.06 103 ASP A N 1
ATOM 757 C CA . ASP A 1 103 ? -10.286 -3.527 12.654 1.00 92.06 103 ASP A CA 1
ATOM 758 C C . ASP A 1 103 ? -8.975 -3.976 11.974 1.00 92.06 103 ASP A C 1
ATOM 760 O O . ASP A 1 103 ? -8.569 -3.398 10.966 1.00 92.06 103 ASP A O 1
ATOM 764 N N . ASP A 1 104 ? -8.363 -5.051 12.470 1.00 91.50 104 ASP A N 1
ATOM 765 C CA . ASP A 1 104 ? -7.115 -5.595 11.932 1.00 91.50 104 ASP A CA 1
ATOM 766 C C . ASP A 1 104 ? -7.282 -6.042 10.467 1.00 91.50 104 ASP A C 1
ATOM 768 O O . ASP A 1 104 ? -6.449 -5.710 9.625 1.00 91.50 104 ASP A O 1
ATOM 772 N N . LEU A 1 105 ? -8.394 -6.711 10.134 1.00 94.31 105 LEU A N 1
ATOM 773 C CA . LEU A 1 105 ? -8.695 -7.137 8.760 1.00 94.31 105 LEU A CA 1
ATOM 774 C C . LEU A 1 105 ? -8.808 -5.957 7.790 1.00 94.31 105 LEU A C 1
ATOM 776 O O . LEU A 1 105 ? -8.244 -5.992 6.700 1.00 94.31 105 LEU A O 1
ATOM 780 N N . ASP A 1 106 ? -9.509 -4.897 8.184 1.00 93.62 106 ASP A N 1
ATOM 781 C CA . ASP A 1 106 ? -9.674 -3.716 7.335 1.00 93.62 106 ASP A CA 1
ATOM 782 C C . ASP A 1 106 ? -8.345 -2.948 7.157 1.00 93.62 106 ASP A C 1
ATOM 784 O O . ASP A 1 106 ? -8.099 -2.369 6.097 1.00 93.62 106 ASP A O 1
ATOM 788 N N . GLU A 1 107 ? -7.468 -2.942 8.170 1.00 92.25 107 GLU A N 1
ATOM 789 C CA . GLU A 1 107 ? -6.112 -2.389 8.040 1.00 92.25 107 GLU A CA 1
ATOM 790 C C . GLU A 1 107 ? -5.248 -3.223 7.082 1.00 92.25 107 GLU A C 1
ATOM 792 O O . GLU A 1 107 ? -4.536 -2.669 6.240 1.00 92.25 107 GLU A O 1
ATOM 797 N N . GLU A 1 108 ? -5.303 -4.552 7.196 1.00 92.62 108 GLU A N 1
ATOM 798 C CA . GLU A 1 108 ? -4.604 -5.475 6.297 1.00 92.62 108 GLU A CA 1
ATOM 799 C C . GLU A 1 108 ? -5.094 -5.345 4.853 1.00 92.62 108 GLU A C 1
ATOM 801 O O . GLU A 1 108 ? -4.274 -5.315 3.936 1.00 92.62 108 GLU A O 1
ATOM 806 N N . ASP A 1 109 ? -6.398 -5.183 4.633 1.00 96.00 109 ASP A N 1
ATOM 807 C CA . ASP A 1 109 ? -6.973 -4.989 3.301 1.00 96.00 109 ASP A CA 1
ATOM 808 C C . ASP A 1 109 ? -6.454 -3.710 2.626 1.00 96.00 109 ASP A C 1
ATOM 810 O O . ASP A 1 109 ? -6.182 -3.708 1.418 1.00 96.00 109 ASP A O 1
ATOM 814 N N . ILE A 1 110 ? 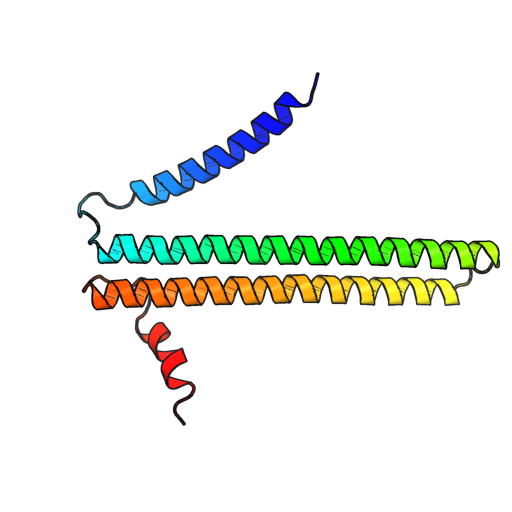-6.263 -2.625 3.387 1.00 93.62 110 ILE A N 1
ATOM 815 C CA . ILE A 1 110 ? -5.666 -1.382 2.875 1.00 93.62 110 ILE A CA 1
ATOM 816 C C . ILE A 1 110 ? -4.218 -1.619 2.453 1.00 93.62 110 ILE A C 1
ATOM 818 O O . ILE A 1 110 ? -3.857 -1.269 1.323 1.00 93.62 110 ILE A O 1
ATOM 822 N N . ARG A 1 111 ? -3.408 -2.253 3.310 1.00 92.88 111 ARG A N 1
ATOM 823 C CA . ARG A 1 111 ? -2.003 -2.563 2.995 1.00 92.88 111 ARG A CA 1
ATOM 824 C C . ARG A 1 111 ? -1.900 -3.486 1.786 1.00 92.88 111 ARG A C 1
ATOM 826 O O . ARG A 1 111 ? -1.211 -3.159 0.824 1.00 92.88 111 ARG A O 1
ATOM 833 N N . ALA A 1 112 ? -2.675 -4.567 1.758 1.00 93.38 112 ALA A N 1
ATOM 834 C CA . ALA A 1 112 ? -2.702 -5.521 0.653 1.00 93.38 112 ALA A CA 1
ATOM 835 C C . ALA A 1 112 ? -3.137 -4.872 -0.671 1.00 93.38 112 ALA A C 1
ATOM 837 O O . ALA A 1 112 ? -2.615 -5.196 -1.742 1.00 93.38 112 ALA A O 1
ATOM 838 N N . LYS A 1 113 ? -4.091 -3.934 -0.637 1.00 93.88 113 LYS A N 1
ATOM 839 C CA . LYS A 1 113 ? -4.480 -3.154 -1.819 1.00 93.88 113 LYS A CA 1
ATOM 840 C C . LYS A 1 113 ? -3.357 -2.217 -2.272 1.00 93.88 113 LYS A C 1
ATOM 842 O O . LYS A 1 113 ? -3.124 -2.107 -3.479 1.00 93.88 113 LYS A O 1
ATOM 847 N N . GLY A 1 114 ? -2.670 -1.567 -1.334 1.00 91.50 114 GLY A N 1
ATOM 848 C CA . GLY A 1 114 ? -1.484 -0.751 -1.595 1.00 91.50 114 GLY A CA 1
ATOM 849 C C . GLY A 1 114 ? -0.382 -1.551 -2.284 1.00 91.50 114 GLY A C 1
ATOM 850 O O . GLY A 1 114 ? 0.067 -1.170 -3.364 1.00 91.50 114 GLY A O 1
ATOM 851 N N . GLU A 1 115 ? -0.041 -2.716 -1.735 1.00 92.12 115 GLU A N 1
ATOM 852 C CA . GLU A 1 115 ? 0.951 -3.643 -2.290 1.00 92.12 115 GLU A CA 1
ATOM 853 C C . GLU A 1 115 ? 0.609 -4.087 -3.712 1.00 92.12 115 GLU A C 1
ATOM 855 O O . GLU A 1 115 ? 1.453 -4.006 -4.604 1.00 92.12 115 GLU A O 1
ATOM 860 N N . ARG A 1 116 ? -0.641 -4.503 -3.960 1.00 92.06 116 ARG A N 1
ATOM 861 C CA . ARG A 1 116 ? -1.086 -4.889 -5.311 1.00 92.06 116 ARG A CA 1
ATOM 862 C C . ARG A 1 116 ? -0.938 -3.736 -6.300 1.00 92.06 116 ARG A C 1
ATOM 864 O O . ARG A 1 116 ? -0.435 -3.935 -7.400 1.00 92.06 116 ARG A O 1
ATOM 871 N N . THR A 1 117 ? -1.328 -2.529 -5.895 1.00 89.25 117 THR A N 1
ATOM 872 C CA . THR A 1 117 ? -1.241 -1.335 -6.751 1.00 89.25 117 THR A CA 1
ATOM 873 C C . THR A 1 117 ? 0.217 -0.954 -7.033 1.00 89.25 117 THR A C 1
ATOM 875 O O . THR A 1 117 ? 0.562 -0.613 -8.164 1.00 89.25 117 THR A O 1
ATOM 878 N N . ALA A 1 118 ? 1.092 -1.053 -6.031 1.00 87.88 118 ALA A N 1
ATOM 879 C CA . ALA A 1 118 ? 2.527 -0.831 -6.181 1.00 87.88 118 ALA A CA 1
ATOM 880 C C . ALA A 1 118 ? 3.162 -1.868 -7.122 1.00 87.88 118 ALA A C 1
ATOM 882 O O . ALA A 1 118 ? 3.958 -1.518 -7.994 1.00 87.88 118 ALA A O 1
ATOM 883 N N . GLN A 1 119 ? 2.768 -3.137 -7.001 1.00 88.69 119 GLN A N 1
ATOM 884 C CA . GLN A 1 119 ? 3.234 -4.204 -7.881 1.00 88.69 119 GLN A CA 1
ATOM 885 C C . GLN A 1 119 ? 2.781 -3.994 -9.331 1.00 88.69 119 GLN A C 1
ATOM 887 O O . GLN A 1 119 ? 3.589 -4.151 -10.248 1.00 88.69 119 GLN A O 1
ATOM 892 N N . ASP A 1 120 ? 1.534 -3.574 -9.546 1.00 88.88 120 ASP A N 1
ATOM 893 C CA . ASP A 1 120 ? 1.023 -3.236 -10.876 1.00 88.88 120 ASP A CA 1
ATOM 894 C C . ASP A 1 120 ? 1.806 -2.072 -11.509 1.00 88.88 120 ASP A C 1
ATOM 896 O O . ASP A 1 120 ? 2.151 -2.133 -12.693 1.00 88.88 120 ASP A O 1
ATOM 900 N N . ALA A 1 121 ? 2.157 -1.045 -10.724 1.00 87.56 121 ALA A N 1
ATOM 901 C CA . ALA A 1 121 ? 2.982 0.072 -11.188 1.00 87.56 121 ALA A CA 1
ATOM 902 C C . ALA A 1 121 ? 4.393 -0.385 -11.607 1.00 87.56 121 ALA A C 1
ATOM 904 O O . ALA A 1 121 ? 4.875 0.000 -12.676 1.00 87.56 121 ALA A O 1
ATOM 905 N N . LEU A 1 122 ? 5.034 -1.261 -10.823 1.00 87.88 122 LEU A N 1
ATOM 906 C CA . LEU A 1 122 ? 6.335 -1.848 -11.169 1.00 87.88 122 LEU A CA 1
ATOM 907 C C . LEU A 1 122 ? 6.270 -2.667 -12.461 1.00 87.88 122 LEU A C 1
ATOM 909 O O . LEU A 1 122 ? 7.139 -2.543 -13.328 1.00 87.88 122 LEU A O 1
ATOM 913 N N . ASP A 1 123 ? 5.245 -3.504 -12.601 1.00 87.94 123 ASP A N 1
ATOM 914 C CA . ASP A 1 123 ? 5.034 -4.325 -13.789 1.00 87.94 123 ASP A CA 1
ATOM 915 C C . ASP A 1 123 ? 4.815 -3.461 -15.037 1.00 87.94 123 ASP A C 1
ATOM 917 O O . ASP A 1 123 ? 5.376 -3.747 -16.100 1.00 87.94 123 ASP A O 1
ATOM 921 N N . GLN A 1 124 ? 4.036 -2.384 -14.918 1.00 87.44 124 GLN A N 1
ATOM 922 C CA . GLN A 1 124 ? 3.808 -1.433 -16.002 1.00 87.44 124 GLN A CA 1
ATOM 923 C C . GLN A 1 124 ? 5.086 -0.671 -16.377 1.00 87.44 124 GLN A C 1
ATOM 925 O O . GLN A 1 124 ? 5.375 -0.513 -17.567 1.00 87.44 124 GLN A O 1
ATOM 930 N N . GLY A 1 125 ? 5.875 -0.243 -15.390 1.00 85.81 125 GLY A N 1
ATOM 931 C CA . GLY A 1 125 ? 7.171 0.399 -15.605 1.00 85.81 125 GLY A CA 1
ATOM 932 C C . GLY A 1 125 ? 8.136 -0.496 -16.374 1.00 85.81 125 GLY A C 1
ATOM 933 O O . GLY A 1 125 ? 8.668 -0.092 -17.406 1.00 85.81 125 GLY A O 1
ATOM 934 N N . ARG A 1 126 ? 8.277 -1.755 -15.944 1.00 86.94 126 ARG A N 1
ATOM 935 C CA . ARG A 1 126 ? 9.089 -2.771 -16.639 1.00 86.94 126 ARG A CA 1
ATOM 936 C C . ARG A 1 126 ? 8.599 -3.035 -18.057 1.00 86.94 126 ARG A C 1
ATOM 938 O O . ARG A 1 126 ? 9.404 -3.149 -18.979 1.00 86.94 126 ARG A O 1
ATOM 945 N N . ALA A 1 127 ? 7.285 -3.136 -18.253 1.00 86.25 127 ALA A N 1
ATOM 946 C CA . ALA A 1 127 ? 6.714 -3.335 -19.581 1.00 86.25 127 ALA A CA 1
ATOM 947 C C . ALA A 1 127 ? 7.039 -2.157 -20.512 1.00 86.25 127 ALA A C 1
ATOM 949 O O . ALA A 1 127 ? 7.452 -2.367 -21.653 1.00 86.25 127 ALA A O 1
ATOM 950 N N . THR A 1 128 ? 6.920 -0.929 -20.008 1.00 85.81 128 THR A N 1
ATOM 951 C CA . THR A 1 128 ? 7.210 0.299 -20.760 1.00 85.81 128 THR A CA 1
ATOM 952 C C . THR A 1 128 ? 8.702 0.421 -21.071 1.00 85.81 128 THR A C 1
ATOM 954 O O . THR A 1 128 ? 9.065 0.626 -22.230 1.00 85.81 128 THR A O 1
ATOM 957 N N . GLY A 1 129 ? 9.573 0.171 -20.088 1.00 86.69 129 GLY A N 1
ATOM 958 C CA . GLY A 1 129 ? 11.025 0.134 -20.276 1.00 86.69 129 GLY A CA 1
ATOM 959 C C . GLY A 1 129 ? 11.443 -0.898 -21.324 1.00 86.69 129 GLY A C 1
ATOM 960 O O . GLY A 1 129 ? 12.212 -0.598 -22.237 1.00 86.69 129 GLY A O 1
ATOM 961 N N . ASN A 1 130 ? 10.861 -2.098 -21.286 1.00 85.06 130 ASN A N 1
ATOM 962 C CA . ASN A 1 130 ? 11.113 -3.120 -22.299 1.00 85.06 130 ASN A CA 1
ATOM 963 C C . ASN A 1 130 ? 10.628 -2.726 -23.698 1.00 85.06 130 ASN A C 1
ATOM 965 O O . ASN A 1 130 ? 11.325 -3.009 -24.671 1.00 85.06 130 ASN A O 1
ATOM 969 N N . MET A 1 131 ? 9.487 -2.046 -23.822 1.00 83.62 131 MET A N 1
ATOM 970 C CA . MET A 1 131 ? 9.046 -1.500 -25.109 1.00 83.62 131 MET A CA 1
ATOM 971 C C . MET A 1 131 ? 10.017 -0.442 -25.642 1.00 83.62 131 MET A C 1
ATOM 973 O O . MET A 1 131 ? 10.332 -0.451 -26.832 1.00 83.62 131 MET A O 1
ATOM 977 N N . THR A 1 132 ? 10.550 0.417 -24.772 1.00 87.12 132 THR A N 1
ATOM 978 C CA . THR A 1 132 ? 11.587 1.397 -25.128 1.00 87.12 132 THR A CA 1
ATOM 979 C C . THR A 1 132 ? 12.854 0.704 -25.636 1.00 87.12 132 THR A C 1
ATOM 981 O O . THR A 1 132 ? 13.377 1.085 -26.684 1.00 87.12 132 THR A O 1
ATOM 984 N N . ARG A 1 133 ? 13.301 -0.370 -24.967 1.00 82.88 133 ARG A N 1
ATOM 985 C CA . ARG A 1 133 ? 14.442 -1.186 -25.422 1.00 82.88 133 ARG A CA 1
ATOM 986 C C . ARG A 1 133 ? 14.190 -1.795 -26.800 1.00 82.88 133 ARG A C 1
ATOM 988 O O . ARG A 1 133 ? 15.011 -1.604 -27.692 1.00 82.88 133 ARG A O 1
ATOM 995 N N . ILE A 1 134 ? 13.042 -2.446 -27.006 1.00 82.06 134 ILE A N 1
ATOM 996 C CA . ILE A 1 134 ? 12.674 -3.074 -28.288 1.00 82.06 134 ILE A CA 1
ATOM 997 C C . ILE A 1 134 ? 12.662 -2.043 -29.424 1.00 82.06 134 ILE A C 1
ATOM 999 O O . ILE A 1 134 ? 13.275 -2.269 -30.467 1.00 82.06 134 ILE A O 1
ATOM 1003 N N . ASN A 1 135 ? 12.020 -0.891 -29.214 1.00 82.12 135 ASN A N 1
ATOM 1004 C CA . ASN A 1 135 ? 11.957 0.180 -30.212 1.00 82.12 135 ASN A CA 1
ATOM 1005 C C . ASN A 1 135 ? 13.344 0.767 -30.521 1.00 82.12 135 ASN A C 1
ATOM 1007 O O . ASN A 1 135 ? 13.615 1.159 -31.653 1.00 82.12 135 ASN A O 1
ATOM 1011 N N . GLY A 1 136 ? 14.235 0.791 -29.529 1.00 81.69 136 GLY A N 1
ATOM 1012 C CA . GLY A 1 136 ? 15.629 1.198 -29.670 1.00 81.69 136 GLY A CA 1
ATOM 1013 C C . GLY A 1 136 ? 16.572 0.120 -30.206 1.00 81.69 136 GLY A C 1
ATOM 1014 O O . GLY A 1 136 ? 17.779 0.342 -30.207 1.00 81.69 136 GLY A O 1
ATOM 1015 N N . SER A 1 137 ? 16.059 -1.040 -30.640 1.00 79.31 137 SER A N 1
ATOM 1016 C CA . SER A 1 137 ? 16.864 -2.211 -31.037 1.00 79.31 137 SER A CA 1
ATOM 1017 C C . SER A 1 137 ? 17.825 -2.712 -29.945 1.00 79.31 137 SER A C 1
ATOM 1019 O O . SER A 1 137 ? 18.832 -3.355 -30.240 1.00 79.31 137 SER A O 1
ATOM 1021 N N . ALA A 1 138 ? 17.515 -2.427 -28.680 1.00 78.44 138 ALA A N 1
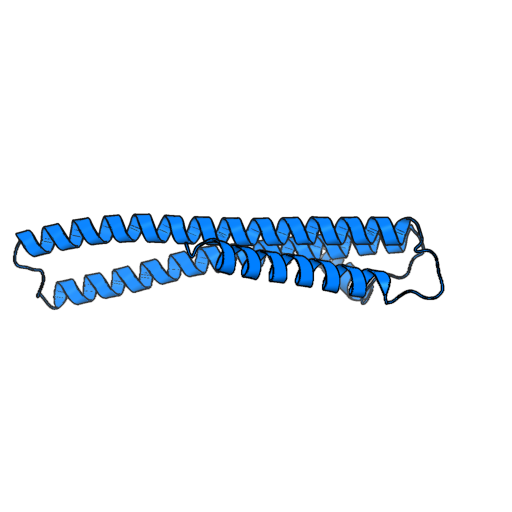ATOM 1022 C CA . ALA A 1 138 ? 18.201 -2.950 -27.509 1.00 78.44 138 ALA A CA 1
ATOM 1023 C C . ALA A 1 138 ? 17.509 -4.224 -26.995 1.00 78.44 138 ALA A C 1
ATOM 1025 O O . ALA A 1 138 ? 16.331 -4.482 -27.255 1.00 78.44 138 ALA A O 1
ATOM 1026 N N . THR A 1 139 ? 18.252 -5.034 -26.244 1.00 76.88 139 THR A N 1
ATOM 1027 C CA . THR A 1 139 ? 17.752 -6.302 -25.703 1.00 76.88 139 THR A CA 1
ATOM 1028 C C . THR A 1 139 ? 16.800 -6.040 -24.530 1.00 76.88 139 THR A C 1
ATOM 1030 O O . THR A 1 139 ? 17.220 -5.412 -23.560 1.00 76.88 139 THR A O 1
ATOM 1033 N N . PRO A 1 140 ? 15.543 -6.518 -24.558 1.00 75.75 140 PRO A N 1
ATOM 1034 C CA . PRO A 1 140 ? 14.636 -6.394 -23.420 1.00 75.75 140 PRO A CA 1
ATOM 1035 C C . PRO A 1 140 ? 15.117 -7.232 -22.228 1.00 75.75 140 PRO A C 1
ATOM 1037 O O . PRO A 1 140 ? 15.748 -8.277 -22.395 1.00 75.75 140 PRO A O 1
ATOM 1040 N N . ILE A 1 141 ? 14.775 -6.801 -21.014 1.00 72.75 141 ILE A N 1
ATOM 1041 C CA . ILE A 1 141 ? 15.059 -7.548 -19.787 1.00 72.75 141 ILE A CA 1
ATOM 1042 C C . ILE A 1 141 ? 13.906 -8.531 -19.539 1.00 72.75 141 ILE A C 1
ATOM 1044 O O . ILE A 1 141 ? 12.765 -8.125 -19.309 1.00 72.75 141 ILE A O 1
ATOM 1048 N N . GLY A 1 142 ? 14.204 -9.834 -19.579 1.00 65.44 142 GLY A N 1
ATOM 1049 C CA . GLY A 1 142 ? 13.221 -10.916 -19.429 1.00 65.44 142 GLY A CA 1
ATOM 1050 C C . GLY A 1 142 ? 12.680 -11.460 -20.760 1.00 65.44 142 GLY A C 1
ATOM 1051 O O . GLY A 1 142 ? 13.134 -11.094 -21.841 1.00 65.44 142 GLY A O 1
ATOM 1052 N N . SER A 1 143 ? 11.727 -12.396 -20.694 1.00 48.12 143 SER A N 1
ATOM 1053 C CA . SER A 1 143 ? 11.174 -13.048 -21.892 1.00 48.12 143 SER A CA 1
ATOM 1054 C C . SER A 1 143 ? 10.185 -12.145 -22.640 1.00 48.12 143 SER A C 1
ATOM 1056 O O . SER A 1 143 ? 9.188 -11.704 -22.070 1.00 48.12 143 SER A O 1
ATOM 1058 N N . THR A 1 144 ? 10.389 -11.954 -23.947 1.00 49.94 144 THR A N 1
ATOM 1059 C CA . THR A 1 144 ? 9.445 -11.270 -24.858 1.00 49.94 144 THR A CA 1
ATOM 1060 C C . THR A 1 144 ? 8.068 -11.940 -24.927 1.00 49.94 144 THR A C 1
ATOM 1062 O O . THR A 1 144 ? 7.071 -11.280 -25.215 1.00 49.94 144 THR A O 1
ATOM 1065 N N . LEU A 1 145 ? 7.979 -13.233 -24.597 1.00 48.72 145 LEU A N 1
ATOM 1066 C CA . LEU A 1 145 ? 6.714 -13.968 -24.499 1.00 48.72 145 LEU A CA 1
ATOM 1067 C C . LEU A 1 145 ? 5.857 -13.531 -23.299 1.00 48.72 145 LEU A C 1
ATOM 1069 O O . LEU A 1 145 ? 4.630 -13.594 -23.391 1.00 48.72 145 LEU A O 1
ATOM 1073 N N . SER A 1 146 ? 6.450 -13.045 -22.197 1.00 50.53 146 SER A N 1
ATOM 1074 C CA . SER A 1 146 ? 5.661 -12.557 -21.051 1.00 50.53 146 SER A CA 1
ATOM 1075 C C . SER A 1 146 ? 5.005 -11.204 -21.347 1.00 50.53 146 SER A C 1
ATOM 1077 O O . SER A 1 146 ? 3.860 -10.987 -20.948 1.00 50.53 146 SER A O 1
ATOM 1079 N N . LEU A 1 147 ? 5.672 -10.358 -22.145 1.00 50.09 147 LEU A N 1
ATOM 1080 C CA . LEU A 1 147 ? 5.169 -9.066 -22.627 1.00 50.09 147 LEU A CA 1
ATOM 1081 C C . LEU A 1 147 ? 3.919 -9.216 -23.514 1.00 50.09 147 LEU A C 1
ATOM 1083 O O . LEU A 1 147 ? 2.977 -8.438 -23.389 1.00 50.09 147 LEU A O 1
ATOM 1087 N N . GLY A 1 148 ? 3.865 -10.248 -24.366 1.00 44.88 148 GLY A N 1
ATOM 1088 C CA . GLY A 1 148 ? 2.720 -10.511 -25.248 1.00 44.88 148 GLY A CA 1
ATOM 1089 C C . GLY A 1 148 ? 1.512 -11.164 -24.564 1.00 44.88 148 GLY A C 1
ATOM 1090 O O . GLY A 1 148 ? 0.381 -10.999 -25.018 1.00 44.88 148 GLY A O 1
ATOM 1091 N N . SER A 1 149 ? 1.707 -11.879 -23.453 1.00 48.31 149 SER A N 1
ATOM 1092 C CA . SER A 1 149 ? 0.631 -12.667 -22.826 1.00 48.31 149 SER A CA 1
ATOM 1093 C C . SER A 1 149 ? -0.518 -11.825 -22.244 1.00 48.31 149 SER A C 1
ATOM 1095 O O . SER A 1 149 ? -1.663 -12.277 -22.245 1.00 48.31 149 SER A O 1
ATOM 1097 N N . LYS A 1 150 ? -0.254 -10.582 -21.808 1.00 48.03 150 LYS A N 1
ATOM 1098 C CA . LYS A 1 150 ? -1.304 -9.638 -21.374 1.00 48.03 150 LYS A CA 1
ATOM 1099 C C . LYS A 1 150 ? -2.008 -8.960 -22.563 1.00 48.03 150 LYS A C 1
ATOM 1101 O O . LYS A 1 150 ? -3.194 -8.669 -22.454 1.00 48.03 150 LYS A O 1
ATOM 1106 N N . ILE A 1 151 ? -1.331 -8.786 -23.707 1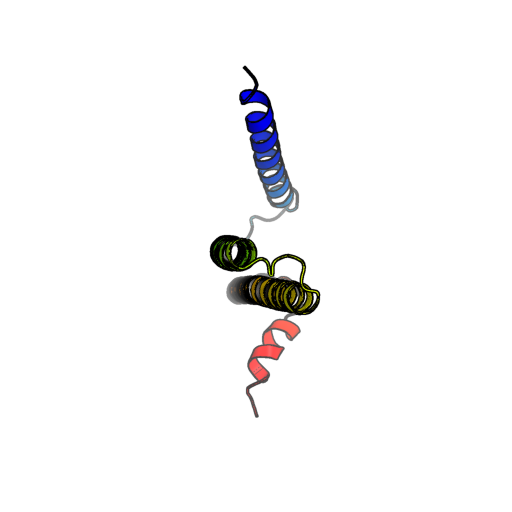.00 47.78 151 ILE A N 1
ATOM 1107 C CA . ILE A 1 151 ? -1.918 -8.188 -24.925 1.00 47.78 151 ILE A CA 1
ATOM 1108 C C . ILE A 1 151 ? -2.987 -9.114 -25.527 1.00 47.78 151 ILE A C 1
ATOM 1110 O O . ILE A 1 151 ? -4.055 -8.656 -25.921 1.00 47.78 151 ILE A O 1
ATOM 1114 N N . TYR A 1 152 ? -2.747 -10.429 -25.541 1.00 45.59 152 TYR A N 1
ATOM 1115 C CA . TYR A 1 152 ? -3.694 -11.400 -26.107 1.00 45.59 152 TYR A CA 1
ATOM 1116 C C . TYR A 1 152 ? -4.795 -11.863 -25.140 1.00 45.59 152 TYR A C 1
ATOM 1118 O O . TYR A 1 152 ? -5.714 -12.559 -25.568 1.00 45.59 152 TYR A O 1
ATOM 1126 N N . LYS A 1 153 ? -4.765 -11.477 -23.854 1.00 43.91 153 LYS A N 1
ATOM 1127 C CA . LYS A 1 153 ? -5.767 -11.937 -22.871 1.00 43.91 153 LYS A CA 1
ATOM 1128 C C . LYS A 1 153 ? -7.169 -11.344 -23.099 1.00 43.91 153 LYS A C 1
ATOM 1130 O O . LYS A 1 153 ? -8.141 -11.925 -22.634 1.00 43.91 153 LYS A O 1
ATOM 1135 N N . TYR A 1 154 ? -7.277 -10.246 -23.851 1.00 47.97 154 TYR A N 1
ATOM 1136 C CA . TYR A 1 154 ? -8.551 -9.633 -24.267 1.00 47.97 154 TYR A CA 1
ATOM 1137 C C . TYR A 1 154 ? -8.910 -9.905 -25.740 1.00 47.97 154 TYR A C 1
ATOM 1139 O O . TYR A 1 154 ? -9.810 -9.278 -26.290 1.00 47.97 154 TYR A O 1
ATOM 1147 N N . GLY A 1 155 ? -8.199 -10.825 -26.397 1.00 44.66 155 GLY A N 1
ATOM 1148 C CA . GLY A 1 155 ? -8.410 -11.195 -27.795 1.00 44.66 155 GLY A CA 1
ATOM 1149 C C . GLY A 1 155 ? -9.142 -12.524 -27.961 1.00 44.66 155 GLY A C 1
ATOM 1150 O O . GLY A 1 155 ? -8.581 -13.421 -28.589 1.00 44.66 155 GLY A O 1
ATOM 1151 N N . ARG A 1 156 ? -10.341 -12.663 -27.380 1.00 36.69 156 ARG A N 1
ATOM 1152 C CA . ARG A 1 156 ? -11.437 -13.556 -27.814 1.00 36.69 156 ARG A CA 1
ATOM 1153 C C . ARG A 1 156 ? -12.686 -13.340 -26.971 1.00 36.69 156 ARG A C 1
ATOM 1155 O O . ARG A 1 156 ? -12.546 -13.312 -25.731 1.00 36.69 156 ARG A O 1
#

Radius of gyration: 24.66 Å; chains: 1; bounding box: 55×29×66 Å

Foldseek 3Di:
DPPPVVVVVVVVVVVVVVVVVVCVVPVPDPPDDPDPLLVVLVVLLVVLLVVLVVLLVVLLVVLVVLVVVLVVVVVVVLVVCVVVVNNPPPVVVVVVVVSVVVSVVVSVVSNVVSNVVSVVSNVVSLLVSQVSCVVSVHHRDDDPVVSCPVVCPPVD

Sequence (156 aa):
MGMDQEAAGMLRQGTQLADNVYDLLAGTTRGQNPSVAEETARMQEFEAGKQAADLLANADDTADTLRAEREAARATKNAAWGASGLEMSGSKELLRETARISDDLDEEDIRAKGERTAQDALDQGRATGNMTRINGSATPIGSTLSLGSKIYKYGR

Secondary structure (DSSP, 8-state):
--SHHHHHHHHHHHHHHHHHHHHHHHTT-SS-PPPHHHHHHHHHHHHHHHHHHHHHHHHHHHHHHHHHHHHHHHHHHHHHHHHTT-TT-HHHHHHHHHHHHHHHHHHHHHHHHHHHHHHHHHHHHHHHHHHHHHHTTPPPSS-HHHHHHHHGGG--

pLDDT: mean 76.26, std 18.34, range [36.69, 96.0]